Protein AF-W2TTT6-F1 (afdb_monomer)

Foldseek 3Di:
DDDFFLDDPPPCDVPPCPVPDDPLLVVQLVCVRRDPDGDRDDPPPPCPLVSLLVSVLVCQLCCVVSVNPDDDDDDDPDLASVLSSVVSNVVSVVVVVVVVSDDDDAQPAEREDDPHPDPCCVVVLNYNVSRCVVCVVVVPPD

Solvent-accessible surface area (backbone atoms only — not comparable to full-atom values): 9066 Å² total; per-residue (Å²): 138,82,77,76,55,73,41,72,65,98,64,63,48,101,75,73,63,66,92,78,62,52,74,67,53,49,51,46,41,53,44,48,49,30,33,96,72,62,87,84,84,71,66,92,88,67,47,65,66,56,50,51,26,49,45,51,46,54,50,63,72,40,20,76,85,70,69,56,81,74,82,87,85,84,84,59,97,45,58,66,56,44,45,58,41,51,52,51,33,49,59,55,47,52,68,37,42,82,69,71,72,65,86,79,98,64,82,93,55,77,43,80,68,93,74,70,83,49,63,65,44,62,75,67,46,25,34,49,69,46,42,47,69,69,52,52,64,70,71,72,75,119

Radius of gyration: 16.61 Å; Cα contacts (8 Å, |Δi|>4): 99; chains: 1; bounding box: 39×41×43 Å

InterPro domains:
  IPR027417 P-loop containing nucleoside triphosphate hydrolase [G3DSA:3.40.50.300] (2-139)
  IPR027417 P-loop containing nucleoside triphosphate hydrolase [SSF52540] (20-101)
  IPR041677 DNA2/NAM7 helicase, helicase domain [PF13086] (21-118)
  IPR045055 DNA2/NAM7-like helicase [PTHR10887] (18-123)

Organism: Necator americanus (NCBI:txid51031)

Structure (mmCIF, N/CA/C/O backbone):
data_AF-W2TTT6-F1
#
_entry.id   AF-W2TTT6-F1
#
loop_
_atom_site.group_PDB
_atom_site.id
_atom_site.type_symbol
_atom_site.label_atom_id
_atom_site.label_alt_id
_atom_site.label_comp_id
_atom_site.label_asym_id
_atom_site.label_entity_id
_atom_site.label_seq_id
_atom_site.pdbx_PDB_ins_code
_atom_site.Cartn_x
_atom_site.Cartn_y
_atom_site.Cartn_z
_atom_site.occupancy
_atom_site.B_iso_or_equiv
_atom_site.auth_seq_id
_atom_site.auth_comp_id
_atom_site.auth_asym_id
_atom_site.auth_atom_id
_atom_site.pdbx_PDB_model_num
ATOM 1 N N . LEU A 1 1 ? -27.310 14.308 9.369 1.00 40.59 1 LEU A N 1
ATOM 2 C CA . LEU A 1 1 ? -26.870 13.172 8.531 1.00 40.59 1 LEU A CA 1
ATOM 3 C C . LEU A 1 1 ? -25.517 12.720 9.052 1.00 40.59 1 LEU A C 1
ATOM 5 O O . LEU A 1 1 ? -24.503 13.253 8.633 1.00 40.59 1 LEU A O 1
ATOM 9 N N . GLN A 1 2 ? -25.504 11.841 10.049 1.00 39.44 2 GLN A N 1
ATOM 10 C CA . GLN A 1 2 ? -24.263 11.242 10.530 1.00 39.44 2 GLN A CA 1
ATOM 11 C C . GLN A 1 2 ? -24.235 9.841 9.925 1.00 39.44 2 GLN A C 1
ATOM 13 O O . GLN A 1 2 ? -24.952 8.952 10.378 1.00 39.44 2 GLN A O 1
ATOM 18 N N . SER A 1 3 ? -23.537 9.698 8.798 1.00 55.50 3 SER A N 1
ATOM 19 C CA . SER A 1 3 ? -23.321 8.396 8.174 1.00 55.50 3 SER A CA 1
ATOM 20 C C . SER A 1 3 ? -22.568 7.508 9.160 1.00 55.50 3 SER A C 1
ATOM 22 O O . SER A 1 3 ? -21.646 7.962 9.839 1.00 55.50 3 SER A O 1
ATOM 24 N N . SER A 1 4 ? -22.983 6.247 9.269 1.00 61.50 4 SER A N 1
ATOM 25 C CA . SER A 1 4 ? -22.210 5.263 10.027 1.00 61.50 4 SER A CA 1
ATOM 26 C C . SER A 1 4 ? -20.817 5.124 9.393 1.00 61.50 4 SER A C 1
ATOM 28 O O . SER A 1 4 ? -20.714 5.255 8.171 1.00 61.50 4 SER A O 1
ATOM 30 N N . PRO A 1 5 ? -19.752 4.905 10.187 1.00 61.75 5 PRO A N 1
ATOM 31 C CA . PRO A 1 5 ? -18.402 4.773 9.647 1.00 61.75 5 PRO A CA 1
ATOM 32 C C . PRO A 1 5 ? -18.346 3.616 8.648 1.00 61.75 5 PRO A C 1
ATOM 34 O O . PRO A 1 5 ? -18.956 2.572 8.893 1.00 61.75 5 PRO A O 1
ATOM 37 N 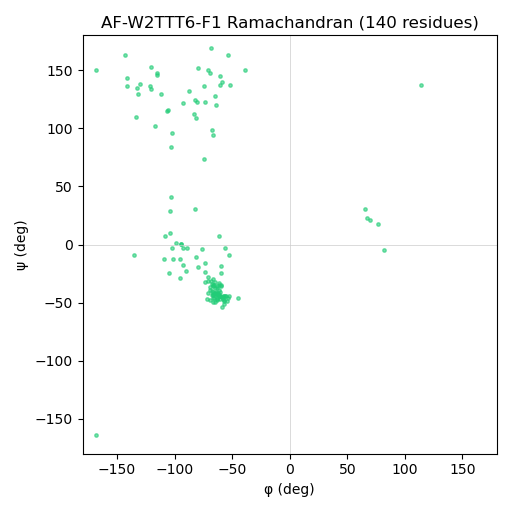N . LEU A 1 6 ? -17.610 3.815 7.548 1.00 70.50 6 LEU A N 1
ATOM 38 C CA . LEU A 1 6 ? -17.513 2.848 6.449 1.00 70.50 6 LEU A CA 1
ATOM 39 C C . LEU A 1 6 ? -17.064 1.475 6.968 1.00 70.50 6 LEU A C 1
ATOM 41 O O . LEU A 1 6 ? -17.726 0.468 6.728 1.00 70.50 6 LEU A O 1
ATOM 45 N N . PHE A 1 7 ? -16.004 1.462 7.779 1.00 77.94 7 PHE A N 1
ATOM 46 C CA . PHE A 1 7 ? -15.568 0.292 8.529 1.00 77.94 7 PHE A CA 1
ATOM 47 C C . PHE A 1 7 ? -15.548 0.578 10.030 1.00 77.94 7 PHE A C 1
ATOM 49 O O . PHE A 1 7 ? -15.101 1.632 10.489 1.00 77.94 7 PHE A O 1
ATOM 56 N N . LYS A 1 8 ? -16.055 -0.373 10.823 1.00 71.12 8 LYS A N 1
ATOM 57 C CA . LYS A 1 8 ? -16.104 -0.238 12.284 1.00 71.12 8 LYS A CA 1
ATOM 58 C C . LYS A 1 8 ? -14.707 -0.415 12.880 1.00 71.12 8 LYS A C 1
ATOM 60 O O . LYS A 1 8 ? -14.097 -1.471 12.713 1.00 71.12 8 LYS A O 1
ATOM 65 N N . VAL A 1 9 ? -14.251 0.601 13.614 1.00 68.06 9 VAL A N 1
ATOM 66 C CA . VAL A 1 9 ? -12.952 0.622 14.316 1.00 68.06 9 VAL A CA 1
ATOM 67 C C . VAL A 1 9 ? -12.946 -0.312 15.519 1.00 68.06 9 VAL A C 1
ATOM 69 O O . VAL A 1 9 ? -11.905 -0.884 15.816 1.00 68.06 9 VAL A O 1
ATOM 72 N N . ASP A 1 10 ? -14.112 -0.554 16.129 1.00 54.91 10 ASP A N 1
ATOM 73 C CA . ASP A 1 10 ? -14.347 -1.371 17.341 1.00 54.91 10 ASP A CA 1
ATOM 74 C C . ASP A 1 10 ? -13.955 -2.861 17.188 1.00 54.91 10 ASP A C 1
ATOM 76 O O . ASP A 1 10 ? -14.271 -3.713 18.016 1.00 54.91 10 ASP A O 1
ATOM 80 N N . LYS A 1 11 ? -13.325 -3.190 16.061 1.00 47.25 11 LYS A N 1
ATOM 81 C CA . LYS A 1 11 ? -12.970 -4.516 15.574 1.00 47.25 11 LYS A CA 1
ATOM 82 C C . LYS A 1 11 ? -11.538 -4.597 15.035 1.00 47.25 11 LYS A C 1
ATOM 84 O O . LYS A 1 11 ? -11.083 -5.712 14.788 1.00 47.25 11 LYS A O 1
ATOM 89 N N . LEU A 1 12 ? -10.826 -3.473 14.890 1.00 54.94 12 LEU A N 1
ATOM 90 C CA . LEU A 1 12 ? -9.365 -3.492 14.864 1.00 54.94 12 LEU A CA 1
ATOM 91 C C . LEU A 1 12 ? -8.967 -3.905 16.274 1.00 54.94 12 LEU A C 1
ATOM 93 O O . LEU A 1 12 ? -9.112 -3.095 17.183 1.00 54.94 12 LEU A O 1
ATOM 97 N N . ASN A 1 13 ? -8.652 -5.189 16.471 1.00 46.19 13 ASN A N 1
ATOM 98 C CA . ASN A 1 13 ? -8.475 -5.804 17.788 1.00 46.19 13 ASN A CA 1
ATOM 99 C C . ASN A 1 13 ? -7.755 -4.859 18.765 1.00 46.19 13 ASN A C 1
ATOM 101 O O . ASN A 1 13 ? -6.845 -4.132 18.372 1.00 46.19 13 ASN A O 1
ATOM 105 N N . GLU A 1 14 ? -8.040 -4.973 20.062 1.00 44.28 14 GLU A N 1
ATOM 106 C CA . GLU A 1 14 ? -7.198 -4.408 21.138 1.00 44.28 14 GLU A CA 1
ATOM 107 C C . GLU A 1 14 ? -5.707 -4.840 21.030 1.00 44.28 14 GLU A C 1
ATOM 109 O O . GLU A 1 14 ? -4.818 -4.318 21.706 1.00 44.28 14 GLU A O 1
ATOM 114 N N . GLU A 1 15 ? -5.440 -5.782 20.125 1.00 43.66 15 GLU A N 1
ATOM 115 C CA . GLU A 1 15 ? -4.175 -6.372 19.715 1.00 43.66 15 GLU A CA 1
ATOM 116 C C . GLU A 1 15 ? -3.531 -5.730 18.470 1.00 43.66 15 GLU A C 1
ATOM 118 O O . GLU A 1 15 ? -2.350 -5.965 18.218 1.00 43.66 15 GLU A O 1
ATOM 123 N N . TYR A 1 16 ? -4.245 -4.889 17.704 1.00 53.34 16 TYR A N 1
ATOM 124 C CA . TYR A 1 16 ? -3.646 -4.089 16.631 1.00 53.34 16 TYR A CA 1
ATOM 125 C C . TYR A 1 16 ? -2.846 -2.939 17.255 1.00 53.34 16 TYR A C 1
ATOM 127 O O . TYR A 1 16 ? -3.225 -1.767 17.283 1.00 53.34 16 TYR A O 1
ATOM 135 N N . LYS A 1 17 ? -1.704 -3.331 17.811 1.00 51.66 17 LYS A N 1
ATOM 136 C CA . LYS A 1 17 ? -0.623 -2.476 18.261 1.00 51.66 17 LYS A CA 1
ATOM 137 C C . LYS A 1 17 ? 0.464 -2.574 17.205 1.00 51.66 17 LYS A C 1
ATOM 139 O O . LYS A 1 17 ? 1.413 -3.336 17.393 1.00 51.66 17 LYS A O 1
ATOM 144 N N . PRO A 1 18 ? 0.401 -1.804 16.110 1.00 54.72 18 PRO A N 1
ATOM 145 C CA . PRO A 1 18 ? 1.633 -1.511 15.423 1.00 54.72 18 PRO A CA 1
ATOM 146 C C . PRO A 1 18 ? 2.414 -0.644 16.411 1.00 54.72 18 PRO A C 1
ATOM 148 O O . PRO A 1 18 ? 2.200 0.563 16.525 1.00 54.72 18 PRO A O 1
ATOM 151 N N . SER A 1 19 ? 3.280 -1.280 17.199 1.00 54.00 19 SER A N 1
ATOM 152 C CA . SER A 1 19 ? 4.177 -0.647 18.173 1.00 54.00 19 SER A CA 1
ATOM 153 C C . SER A 1 19 ? 5.085 0.418 17.535 1.00 54.00 19 SER A C 1
ATOM 155 O O . SER A 1 19 ? 5.829 1.097 18.234 1.00 54.00 19 SER A O 1
ATOM 157 N N . THR A 1 20 ? 4.985 0.583 16.214 1.00 69.25 20 THR A N 1
ATOM 158 C CA . THR A 1 20 ? 5.747 1.456 15.333 1.00 69.25 20 THR A CA 1
ATOM 159 C C . THR A 1 20 ? 4.965 2.652 14.768 1.00 69.25 20 THR A C 1
ATOM 161 O O . THR A 1 20 ? 5.614 3.545 14.228 1.00 69.25 20 THR A O 1
ATOM 164 N N . LEU A 1 21 ? 3.622 2.728 14.873 1.00 83.44 21 LEU A N 1
ATOM 165 C CA . LEU A 1 21 ? 2.880 3.897 14.359 1.00 83.44 21 LEU A CA 1
ATOM 166 C C . LEU A 1 21 ? 2.895 5.060 15.345 1.00 83.44 21 LEU A C 1
ATOM 168 O O . LEU A 1 21 ? 2.400 4.952 16.474 1.00 83.44 21 LEU A O 1
ATOM 172 N N . ASP A 1 22 ? 3.356 6.213 14.866 1.00 86.62 22 ASP A N 1
ATOM 173 C CA . ASP A 1 22 ? 3.164 7.470 15.575 1.00 86.62 22 ASP A CA 1
ATOM 174 C C . ASP A 1 22 ? 1.680 7.900 15.581 1.00 86.62 22 ASP A C 1
ATOM 176 O O . ASP A 1 22 ? 0.819 7.349 14.883 1.00 86.62 22 ASP A O 1
ATOM 180 N N . ASN A 1 23 ? 1.358 8.908 16.394 1.00 87.00 23 ASN A N 1
ATOM 181 C CA . ASN A 1 23 ? -0.019 9.384 16.548 1.00 87.00 23 ASN A CA 1
ATOM 182 C C . ASN A 1 23 ? -0.621 9.930 15.240 1.00 87.00 23 ASN A C 1
ATOM 184 O O . A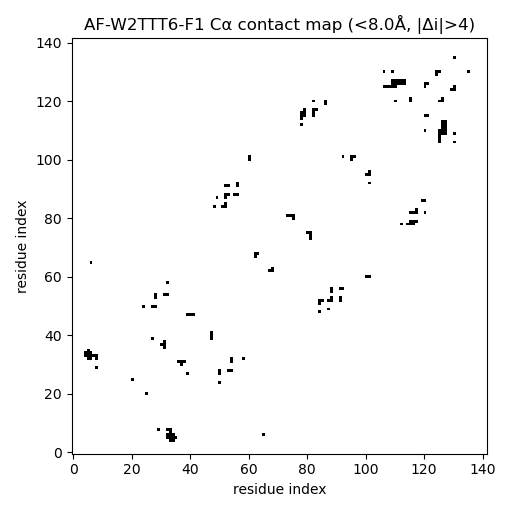SN A 1 23 ? -1.825 9.783 15.017 1.00 87.00 23 ASN A O 1
ATOM 188 N N . SER A 1 24 ? 0.187 10.548 14.375 1.00 89.56 24 SER A N 1
ATOM 189 C CA . SER A 1 24 ? -0.278 11.107 13.102 1.00 89.56 24 SER A CA 1
ATOM 190 C C . SER A 1 24 ? -0.628 10.003 12.105 1.00 89.56 24 SER A C 1
ATOM 192 O O . SER A 1 24 ? -1.686 10.050 11.476 1.00 89.56 24 SER A O 1
ATOM 194 N N . GLN A 1 25 ? 0.199 8.960 12.039 1.00 90.44 25 GLN A N 1
ATOM 195 C CA . GLN A 1 25 ? -0.022 7.784 11.208 1.00 90.44 25 GLN A CA 1
ATOM 196 C C . GLN A 1 25 ? -1.228 6.984 11.698 1.00 90.44 25 GLN A C 1
ATOM 198 O O . GLN A 1 25 ? -2.090 6.628 10.899 1.00 90.44 25 GLN A O 1
ATOM 203 N N . ARG A 1 26 ? -1.365 6.782 13.014 1.00 88.88 26 ARG A N 1
ATOM 204 C CA . ARG A 1 26 ? -2.548 6.127 13.592 1.00 88.88 26 ARG A CA 1
ATOM 205 C C . ARG A 1 26 ? -3.837 6.870 13.234 1.00 88.88 26 ARG A C 1
ATOM 207 O O . ARG A 1 26 ? -4.814 6.247 12.830 1.00 88.88 26 ARG A O 1
ATOM 214 N N . ASN A 1 27 ? -3.833 8.199 13.335 1.00 89.56 27 ASN A N 1
ATOM 215 C CA . ASN A 1 27 ? -4.980 9.016 12.941 1.00 89.56 27 ASN A CA 1
ATOM 216 C C . ASN A 1 27 ? -5.265 8.905 11.432 1.00 89.56 27 ASN A C 1
ATOM 218 O O . ASN A 1 27 ? -6.419 8.789 11.032 1.00 89.56 27 ASN A O 1
ATOM 222 N N . ALA A 1 28 ? -4.224 8.894 10.594 1.00 93.00 28 ALA A N 1
ATOM 223 C CA . ALA A 1 28 ? -4.363 8.709 9.152 1.00 93.00 28 ALA A CA 1
ATOM 224 C C . ALA A 1 28 ? -4.993 7.350 8.799 1.00 93.00 28 ALA A C 1
ATOM 226 O O . ALA A 1 28 ? -5.922 7.314 7.994 1.00 93.00 28 ALA A O 1
ATOM 227 N N . LEU A 1 29 ? -4.555 6.266 9.448 1.00 91.94 29 LEU A N 1
ATOM 228 C CA . LEU A 1 29 ? -5.137 4.929 9.297 1.00 91.94 29 LEU A CA 1
ATOM 229 C C . LEU A 1 29 ? -6.622 4.917 9.668 1.00 91.94 29 LEU A C 1
ATOM 231 O O . LEU A 1 29 ? -7.452 4.510 8.859 1.00 91.94 29 LEU A O 1
ATOM 235 N N . ILE A 1 30 ? -6.963 5.403 10.867 1.00 89.81 30 ILE A N 1
ATOM 236 C CA . ILE A 1 30 ? -8.352 5.436 11.346 1.00 89.81 30 ILE A CA 1
ATOM 237 C C . ILE A 1 30 ? -9.222 6.245 10.384 1.00 89.81 30 ILE A C 1
ATOM 239 O O . ILE A 1 30 ? -10.302 5.797 10.002 1.00 89.81 30 ILE A O 1
ATOM 243 N N . LYS A 1 31 ? -8.754 7.418 9.943 1.00 92.38 31 LYS A N 1
ATOM 244 C CA . LYS A 1 31 ? -9.492 8.238 8.976 1.00 92.38 31 LYS A CA 1
ATOM 245 C C . LYS A 1 31 ? -9.692 7.520 7.645 1.00 92.38 31 LYS A C 1
ATOM 247 O O . LYS A 1 31 ? -10.797 7.578 7.117 1.00 92.38 31 LYS A O 1
ATOM 252 N N . ALA A 1 32 ? -8.672 6.836 7.133 1.00 94.44 32 ALA A N 1
ATOM 253 C CA . ALA A 1 32 ? -8.750 6.137 5.854 1.00 94.44 32 ALA A CA 1
ATOM 254 C C . ALA A 1 32 ? -9.772 4.996 5.841 1.00 94.44 32 ALA A C 1
ATOM 256 O O . ALA A 1 32 ? -10.424 4.792 4.827 1.00 94.44 32 ALA A O 1
ATOM 257 N N . ILE A 1 33 ? -9.940 4.275 6.953 1.00 91.19 33 ILE A N 1
ATOM 258 C CA . ILE A 1 33 ? -10.885 3.147 7.016 1.00 91.19 33 ILE A CA 1
ATOM 259 C C . ILE A 1 33 ? -12.297 3.566 7.456 1.00 91.19 33 ILE A C 1
ATOM 261 O O . ILE A 1 33 ? -13.266 2.864 7.195 1.00 91.19 33 ILE A O 1
ATOM 265 N N . THR A 1 34 ? -12.451 4.693 8.153 1.00 90.56 34 THR A N 1
ATOM 266 C CA . THR A 1 34 ? -13.769 5.118 8.667 1.00 90.56 34 THR A CA 1
ATOM 267 C C . THR A 1 34 ? -14.526 6.045 7.731 1.00 90.56 34 THR A C 1
ATOM 269 O O . THR A 1 34 ? -15.737 6.199 7.894 1.00 90.56 34 THR A O 1
ATOM 272 N N . ASN A 1 35 ? -13.840 6.653 6.763 1.00 90.62 35 ASN A N 1
ATOM 273 C CA . ASN A 1 35 ? -14.419 7.619 5.838 1.00 90.62 35 ASN A CA 1
ATOM 274 C C . ASN A 1 35 ? -14.376 7.072 4.415 1.00 90.62 35 ASN A C 1
ATOM 276 O O . ASN A 1 35 ? -13.416 6.419 4.025 1.00 90.62 35 ASN A O 1
ATOM 280 N N . GLU A 1 36 ? -15.391 7.414 3.627 1.00 91.06 36 GLU A N 1
ATOM 281 C CA . GLU A 1 36 ? -15.422 7.134 2.188 1.00 91.06 36 GLU A CA 1
ATOM 282 C C . GLU A 1 36 ? -14.251 7.801 1.451 1.00 91.06 36 GLU A C 1
ATOM 284 O O . GLU A 1 36 ? -13.690 7.241 0.513 1.00 91.06 36 GLU A O 1
ATOM 289 N N . ILE A 1 37 ? -13.847 8.993 1.908 1.00 93.75 37 ILE A N 1
ATOM 290 C CA . ILE A 1 37 ? -12.724 9.749 1.357 1.00 93.75 37 ILE A CA 1
ATOM 291 C C . ILE A 1 37 ? -11.822 10.209 2.499 1.00 93.75 37 ILE A C 1
ATOM 293 O O . ILE A 1 37 ? -12.269 10.847 3.454 1.00 93.75 37 ILE A O 1
ATOM 297 N N . ALA A 1 38 ? -10.524 9.946 2.362 1.00 94.62 38 ALA A N 1
ATOM 298 C CA . ALA A 1 38 ? -9.498 10.457 3.257 1.00 94.62 38 ALA A CA 1
ATOM 299 C C . ALA A 1 38 ? -8.326 11.029 2.458 1.00 94.62 38 ALA A C 1
ATOM 301 O O . ALA A 1 38 ? -7.822 10.409 1.523 1.00 94.62 38 ALA A O 1
ATOM 302 N N . ILE A 1 39 ? -7.861 12.210 2.864 1.00 95.25 39 ILE A N 1
ATOM 303 C CA . ILE A 1 39 ? -6.664 12.839 2.306 1.00 95.25 39 ILE A CA 1
ATOM 304 C C . ILE A 1 39 ? -5.556 12.733 3.349 1.00 95.25 39 ILE A C 1
ATOM 306 O O . ILE A 1 39 ? -5.642 13.325 4.425 1.00 95.25 39 ILE A O 1
ATOM 310 N N . ILE A 1 40 ? -4.506 11.982 3.019 1.00 93.81 40 ILE A N 1
ATOM 311 C CA . ILE A 1 40 ? -3.323 11.826 3.867 1.00 93.81 40 ILE A CA 1
ATOM 312 C C . ILE A 1 40 ? -2.189 12.640 3.255 1.00 93.81 40 ILE A C 1
ATOM 314 O O . ILE A 1 40 ? -1.720 12.357 2.153 1.00 93.81 40 ILE A O 1
ATOM 318 N N . GLN A 1 41 ? -1.739 13.652 3.988 1.00 93.56 41 GLN A N 1
ATOM 319 C CA . GLN A 1 41 ? -0.651 14.532 3.578 1.00 93.56 41 GLN A CA 1
ATOM 320 C C . GLN A 1 41 ? 0.533 14.378 4.525 1.00 93.56 41 GLN A C 1
ATOM 322 O O . GLN A 1 41 ? 0.371 14.142 5.719 1.00 93.56 41 GLN A O 1
ATOM 327 N N . GLY A 1 42 ? 1.737 14.534 3.989 1.00 88.88 42 GLY A N 1
ATOM 328 C CA . GLY A 1 42 ? 2.960 14.526 4.778 1.00 88.88 42 GLY A CA 1
ATOM 329 C C . GLY A 1 42 ? 4.149 15.009 3.946 1.00 88.88 42 GLY A C 1
ATOM 330 O O . GLY A 1 42 ? 4.146 14.788 2.728 1.00 88.88 42 GLY A O 1
ATOM 331 N N . PRO A 1 43 ? 5.163 15.642 4.557 1.00 89.69 43 PRO A N 1
ATOM 332 C CA . PRO A 1 43 ? 6.411 16.003 3.884 1.00 89.69 43 PRO A CA 1
ATOM 333 C C . PRO A 1 43 ? 7.104 14.810 3.187 1.00 89.69 43 PRO A C 1
ATOM 335 O O . PRO A 1 43 ? 6.779 13.643 3.442 1.00 89.69 43 PRO A O 1
ATOM 338 N N . PRO A 1 44 ? 8.051 15.046 2.265 1.00 88.25 44 PRO A N 1
ATOM 339 C CA . PRO A 1 44 ? 8.892 13.980 1.719 1.00 88.25 44 PRO A CA 1
ATOM 340 C C . PRO A 1 44 ? 9.549 13.163 2.845 1.00 88.25 44 PRO A C 1
ATOM 342 O O . PRO A 1 44 ? 9.982 13.722 3.846 1.00 88.25 44 PRO A O 1
ATOM 345 N N . GLY A 1 45 ? 9.577 11.834 2.710 1.00 84.00 45 GLY A N 1
ATOM 346 C CA . GLY A 1 45 ? 10.187 10.944 3.709 1.00 84.00 45 GLY A CA 1
ATOM 347 C C . GLY A 1 45 ? 9.334 10.585 4.937 1.00 84.00 45 GLY A C 1
ATOM 348 O O . GLY A 1 45 ? 9.735 9.709 5.691 1.00 84.00 45 GLY A O 1
ATOM 349 N N . THR A 1 46 ? 8.130 11.142 5.132 1.00 83.12 46 THR A N 1
ATOM 350 C CA . THR A 1 46 ? 7.313 10.884 6.347 1.00 83.12 46 THR A CA 1
ATOM 351 C C . THR A 1 46 ? 6.487 9.592 6.317 1.00 83.12 46 THR A C 1
ATOM 353 O O . THR A 1 46 ? 5.384 9.530 6.857 1.00 83.12 46 THR A O 1
ATOM 356 N N . GLY A 1 47 ? 6.967 8.561 5.620 1.00 86.12 47 GLY A N 1
ATOM 357 C CA . GLY A 1 47 ? 6.335 7.240 5.657 1.00 86.12 47 GLY A CA 1
ATOM 358 C C . GLY A 1 47 ? 4.963 7.132 4.977 1.00 86.12 47 GLY A C 1
ATOM 359 O O . GLY A 1 47 ? 4.240 6.187 5.262 1.00 86.12 47 GLY A O 1
ATOM 360 N N . LYS A 1 48 ? 4.593 8.030 4.049 1.00 92.00 48 LYS A N 1
ATOM 361 C CA . LYS A 1 48 ? 3.305 7.959 3.315 1.00 92.00 48 LYS A CA 1
ATOM 362 C C . LYS A 1 48 ? 3.060 6.601 2.641 1.00 92.00 48 LYS A C 1
ATOM 364 O O . LYS A 1 48 ? 1.979 6.040 2.754 1.00 92.00 48 LYS A O 1
ATOM 369 N N . THR A 1 49 ? 4.078 6.043 1.985 1.00 90.75 49 THR A N 1
ATOM 370 C CA . THR A 1 49 ? 3.986 4.703 1.383 1.00 90.75 49 THR A CA 1
ATOM 371 C C . THR A 1 49 ? 3.801 3.621 2.444 1.00 90.75 49 THR A C 1
ATOM 373 O O . THR A 1 49 ? 3.069 2.667 2.229 1.00 90.75 49 THR A O 1
ATOM 376 N N . PHE A 1 50 ? 4.458 3.771 3.597 1.00 91.44 50 PHE A N 1
ATOM 377 C CA . PHE A 1 50 ? 4.346 2.821 4.697 1.00 91.44 50 PHE A CA 1
ATOM 378 C C . PHE A 1 50 ? 2.937 2.833 5.301 1.00 91.44 50 PHE A C 1
ATOM 380 O O . PHE A 1 50 ? 2.318 1.778 5.385 1.00 91.44 50 PHE A O 1
ATOM 387 N N . ILE A 1 51 ? 2.388 4.011 5.623 1.00 92.69 51 ILE A N 1
ATOM 388 C CA . ILE A 1 51 ? 1.020 4.106 6.149 1.00 92.69 51 ILE A CA 1
ATOM 389 C C . ILE A 1 51 ? -0.027 3.676 5.115 1.00 92.69 51 ILE A C 1
ATOM 391 O O . ILE A 1 51 ? -1.004 3.037 5.478 1.00 92.69 51 ILE A O 1
ATOM 395 N N . GLY A 1 52 ? 0.189 3.949 3.824 1.00 94.25 52 GLY A N 1
ATOM 396 C CA . GLY A 1 52 ? -0.688 3.449 2.765 1.00 94.25 52 GLY A CA 1
ATOM 397 C C . GLY A 1 52 ? -0.696 1.917 2.674 1.00 94.25 52 GLY A C 1
ATOM 398 O O . GLY A 1 52 ? -1.764 1.322 2.567 1.00 94.25 52 GLY A O 1
ATOM 399 N N . ALA A 1 53 ? 0.472 1.274 2.778 1.00 92.31 53 ALA A N 1
ATOM 400 C CA . ALA A 1 53 ? 0.563 -0.187 2.816 1.00 92.31 53 ALA A CA 1
ATOM 401 C C . ALA A 1 53 ? -0.070 -0.769 4.091 1.00 92.31 53 ALA A C 1
ATOM 403 O O . ALA A 1 53 ? -0.701 -1.819 4.045 1.00 92.31 53 ALA A O 1
ATOM 404 N N . GLU A 1 54 ? 0.056 -0.073 5.222 1.00 89.81 54 GLU A N 1
ATOM 405 C CA . GLU A 1 54 ? -0.598 -0.447 6.477 1.00 89.81 54 GLU A CA 1
ATOM 406 C C . GLU A 1 54 ? -2.129 -0.395 6.364 1.00 89.81 54 GLU A C 1
ATOM 408 O O . GLU A 1 54 ? -2.808 -1.351 6.730 1.00 89.81 54 GLU A O 1
ATOM 413 N N . ILE A 1 55 ? -2.673 0.680 5.781 1.00 92.50 55 ILE A N 1
ATOM 414 C CA . ILE A 1 55 ? -4.107 0.806 5.481 1.00 92.50 55 ILE A CA 1
ATOM 415 C C . ILE A 1 55 ? -4.567 -0.355 4.599 1.00 92.50 55 ILE A C 1
ATOM 417 O O . ILE A 1 55 ? -5.575 -0.995 4.904 1.00 92.50 55 ILE A O 1
ATOM 421 N N . ALA A 1 56 ? -3.819 -0.650 3.532 1.00 92.69 56 ALA A N 1
ATOM 422 C CA . ALA A 1 56 ? -4.151 -1.742 2.629 1.00 92.69 56 ALA A CA 1
ATOM 423 C C . ALA A 1 56 ? -4.173 -3.095 3.357 1.00 92.69 56 ALA A C 1
ATOM 425 O O . ALA A 1 56 ? -5.148 -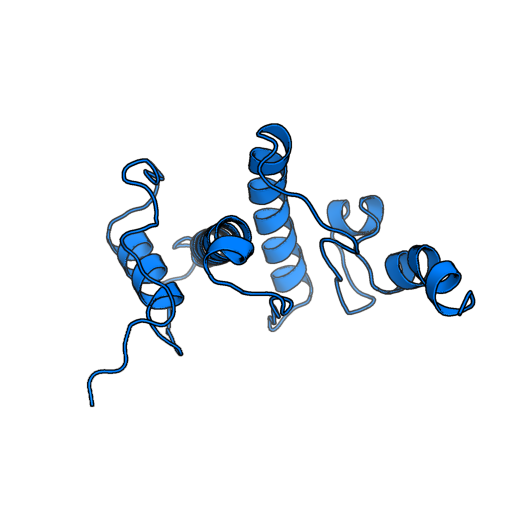3.834 3.241 1.00 92.69 56 ALA A O 1
ATOM 426 N N . SER A 1 57 ? -3.144 -3.377 4.162 1.00 87.75 57 SER A N 1
ATOM 427 C CA . SER A 1 57 ? -3.042 -4.593 4.977 1.00 87.75 57 SER A CA 1
ATOM 428 C C . SER A 1 57 ? -4.234 -4.746 5.917 1.00 87.75 57 SER A C 1
ATOM 430 O O . SER A 1 57 ? -4.877 -5.791 5.940 1.00 87.75 57 SER A O 1
ATOM 432 N N . VAL A 1 58 ? -4.585 -3.682 6.644 1.00 87.75 58 VAL A N 1
ATOM 433 C CA . VAL A 1 58 ? -5.719 -3.680 7.576 1.00 87.75 58 VAL A CA 1
ATOM 434 C C . VAL A 1 58 ? -7.036 -3.973 6.858 1.00 87.75 58 VAL A C 1
ATOM 436 O O . VAL A 1 58 ? -7.823 -4.792 7.340 1.00 87.75 58 VAL A O 1
ATOM 439 N N . ILE A 1 59 ? -7.277 -3.348 5.702 1.00 89.19 59 ILE A N 1
ATOM 440 C CA . ILE A 1 59 ? -8.484 -3.601 4.903 1.00 89.19 59 ILE A CA 1
ATOM 441 C C . ILE A 1 59 ? -8.514 -5.051 4.416 1.00 89.19 59 ILE A C 1
ATOM 443 O O . ILE A 1 59 ? -9.532 -5.725 4.568 1.00 89.19 59 ILE A O 1
ATOM 447 N N . LEU A 1 60 ? -7.402 -5.556 3.880 1.00 86.25 60 LEU A N 1
ATOM 448 C CA . LEU A 1 60 ? -7.311 -6.915 3.345 1.00 86.25 60 LEU A CA 1
ATOM 449 C C . LEU A 1 60 ? -7.495 -7.983 4.432 1.00 86.25 60 LEU A C 1
ATOM 451 O O . LEU A 1 60 ? -8.236 -8.937 4.209 1.00 86.25 60 LEU A O 1
ATOM 455 N N . GLN A 1 61 ? -6.910 -7.803 5.618 1.00 81.88 61 GLN A N 1
ATOM 456 C CA . GLN A 1 61 ? -7.081 -8.710 6.763 1.00 81.88 61 GLN A CA 1
ATOM 457 C C . GLN A 1 61 ? -8.525 -8.734 7.287 1.00 81.88 61 GLN A C 1
ATOM 459 O O . GLN A 1 61 ? -9.002 -9.757 7.773 1.00 81.88 61 GLN A O 1
ATOM 464 N N . ASN A 1 62 ? -9.242 -7.610 7.196 1.00 83.19 62 ASN A N 1
ATOM 465 C CA . ASN A 1 62 ? -10.608 -7.491 7.710 1.00 83.19 62 ASN A CA 1
ATOM 466 C C . ASN A 1 62 ? -11.683 -7.661 6.629 1.00 83.19 62 ASN A C 1
ATOM 468 O O . ASN A 1 62 ? -12.872 -7.603 6.950 1.00 83.19 62 ASN A O 1
ATOM 472 N N . ARG A 1 63 ? -11.301 -7.921 5.371 1.00 85.00 63 ARG A N 1
ATOM 473 C CA . ARG A 1 63 ? -12.218 -7.931 4.221 1.00 85.00 63 ARG A CA 1
ATOM 474 C C . ARG A 1 63 ? -13.431 -8.838 4.419 1.00 85.00 63 ARG A C 1
ATOM 476 O O . ARG A 1 63 ? -14.549 -8.395 4.206 1.00 85.00 63 ARG A O 1
ATOM 483 N N . SER A 1 64 ? -13.229 -10.064 4.913 1.00 82.12 64 SER A N 1
ATOM 484 C CA . SER A 1 64 ? -14.313 -11.032 5.143 1.00 82.12 64 SER A CA 1
ATOM 485 C C . SER A 1 64 ? -15.276 -10.528 6.221 1.00 82.12 64 SER A C 1
ATOM 487 O O . SER A 1 64 ? -16.492 -10.513 6.045 1.00 82.12 64 SER A O 1
ATOM 489 N N . ARG A 1 65 ? -14.723 -9.984 7.311 1.00 83.19 65 ARG A N 1
ATOM 490 C CA . ARG A 1 65 ? -15.490 -9.414 8.427 1.00 83.19 65 ARG A CA 1
ATOM 491 C C . ARG A 1 65 ? -16.271 -8.159 8.036 1.00 83.19 65 ARG A C 1
ATOM 493 O O . ARG A 1 65 ? -17.295 -7.868 8.654 1.00 83.19 65 ARG A O 1
ATOM 500 N N . TRP A 1 66 ? -15.763 -7.402 7.069 1.00 86.00 66 TRP A N 1
ATOM 501 C CA . TRP A 1 66 ? -16.394 -6.202 6.524 1.00 86.00 66 TRP A CA 1
ATOM 502 C C . TRP A 1 66 ? -17.230 -6.477 5.268 1.00 86.00 66 TRP A C 1
ATOM 504 O O . TRP A 1 66 ? -17.830 -5.546 4.743 1.00 86.00 66 TRP A O 1
ATOM 514 N N . GLY A 1 67 ? -17.317 -7.733 4.814 1.00 86.19 67 GLY A N 1
ATOM 515 C CA . GLY A 1 67 ? -18.090 -8.115 3.631 1.00 86.19 67 GLY A CA 1
ATOM 516 C C . GLY A 1 67 ? -17.534 -7.575 2.310 1.00 86.19 67 GLY A C 1
ATOM 517 O O . GLY A 1 67 ? -18.288 -7.450 1.354 1.00 86.19 67 GLY A O 1
ATOM 518 N N . ILE A 1 68 ? -16.241 -7.241 2.250 1.00 86.19 68 ILE A N 1
ATOM 519 C CA . ILE A 1 68 ? -15.584 -6.704 1.052 1.00 86.19 68 ILE A CA 1
ATOM 520 C C . ILE A 1 68 ? -15.172 -7.859 0.139 1.00 86.19 68 ILE A C 1
ATOM 522 O O . ILE A 1 68 ? -14.258 -8.642 0.446 1.00 86.19 68 ILE A O 1
ATOM 526 N N . THR A 1 69 ? -15.823 -7.934 -1.015 1.00 84.81 69 THR A N 1
ATOM 527 C CA . THR A 1 69 ? -15.557 -8.954 -2.042 1.00 84.81 69 THR A CA 1
ATOM 528 C C . THR A 1 69 ? -14.789 -8.374 -3.226 1.00 84.81 69 THR A C 1
ATOM 530 O O . THR A 1 69 ? -14.019 -9.079 -3.876 1.00 84.81 69 THR A O 1
ATOM 533 N N . GLU A 1 70 ? -14.919 -7.068 -3.425 1.00 88.19 70 GLU A N 1
ATOM 534 C CA . GLU A 1 70 ? -14.330 -6.286 -4.492 1.00 88.19 70 GLU A CA 1
ATOM 535 C C . GLU A 1 70 ? -12.805 -6.164 -4.337 1.00 88.19 70 GLU A C 1
ATOM 537 O O . GLU A 1 70 ? -12.280 -6.122 -3.216 1.00 88.19 70 GLU A O 1
ATOM 542 N N . PRO A 1 71 ? -12.060 -6.087 -5.453 1.00 89.56 71 PRO A N 1
ATOM 543 C CA . PRO A 1 71 ? -10.623 -5.868 -5.413 1.00 89.56 71 PRO A CA 1
ATOM 544 C C . PRO A 1 71 ? -10.277 -4.437 -4.979 1.00 89.56 71 PRO A C 1
ATOM 546 O O . PRO A 1 71 ? -10.977 -3.474 -5.290 1.00 89.56 71 PRO A O 1
ATOM 549 N N . MET A 1 72 ? -9.123 -4.284 -4.327 1.00 92.56 72 MET A N 1
ATOM 550 C CA . MET A 1 72 ? -8.544 -2.971 -4.045 1.00 92.56 72 MET A CA 1
ATOM 551 C C . MET A 1 72 ? -7.817 -2.436 -5.280 1.00 92.56 72 MET A C 1
ATOM 553 O O . MET A 1 72 ? -6.875 -3.057 -5.773 1.00 92.56 72 MET A O 1
ATOM 557 N N . LEU A 1 73 ? -8.216 -1.254 -5.753 1.00 95.25 73 LEU A N 1
ATOM 558 C CA . LEU A 1 73 ? -7.541 -0.568 -6.850 1.00 95.25 73 LEU A CA 1
ATOM 559 C C . LEU A 1 73 ? -6.478 0.397 -6.315 1.00 95.25 73 LEU A C 1
ATOM 561 O O . LEU A 1 73 ? -6.784 1.335 -5.583 1.00 95.25 73 LEU A O 1
ATOM 565 N N . VAL A 1 74 ? -5.231 0.194 -6.737 1.00 94.50 74 VAL A N 1
ATOM 566 C CA . VAL A 1 74 ? -4.100 1.071 -6.414 1.00 94.50 74 VAL A CA 1
ATOM 567 C C . VAL A 1 74 ? -3.638 1.787 -7.676 1.00 94.50 74 VAL A C 1
ATOM 569 O O . VAL A 1 74 ? -3.370 1.155 -8.697 1.00 94.50 74 VAL A O 1
ATOM 572 N N . ILE A 1 75 ? -3.507 3.112 -7.598 1.00 95.06 75 ILE A N 1
ATOM 573 C CA . ILE A 1 75 ? -3.052 3.962 -8.703 1.00 95.06 75 ILE A CA 1
ATOM 574 C C . ILE A 1 75 ? -1.932 4.872 -8.197 1.00 95.06 75 ILE A C 1
ATOM 576 O O . ILE A 1 75 ? -2.019 5.430 -7.104 1.00 95.06 75 ILE A O 1
ATOM 580 N N . ALA A 1 76 ? -0.887 5.051 -9.005 1.00 94.25 76 ALA A N 1
ATOM 581 C CA . ALA A 1 76 ? 0.158 6.039 -8.766 1.00 94.25 76 ALA A CA 1
ATOM 582 C C . ALA A 1 76 ? 0.638 6.655 -10.087 1.00 94.25 76 ALA A C 1
ATOM 584 O O . ALA A 1 76 ? 0.409 6.106 -11.163 1.00 94.25 76 ALA A O 1
ATOM 585 N N . PHE A 1 77 ? 1.316 7.802 -9.995 1.00 93.69 77 PHE A N 1
ATOM 586 C CA . PHE A 1 77 ? 1.772 8.559 -11.165 1.00 93.69 77 PHE A CA 1
ATOM 587 C C . PHE A 1 77 ? 2.883 7.854 -11.961 1.00 93.69 77 PHE A C 1
ATOM 589 O O . PHE A 1 77 ? 2.965 8.007 -13.176 1.00 93.69 77 PHE A O 1
ATOM 596 N N . THR A 1 78 ? 3.737 7.072 -11.296 1.00 94.12 78 THR A N 1
ATOM 597 C CA 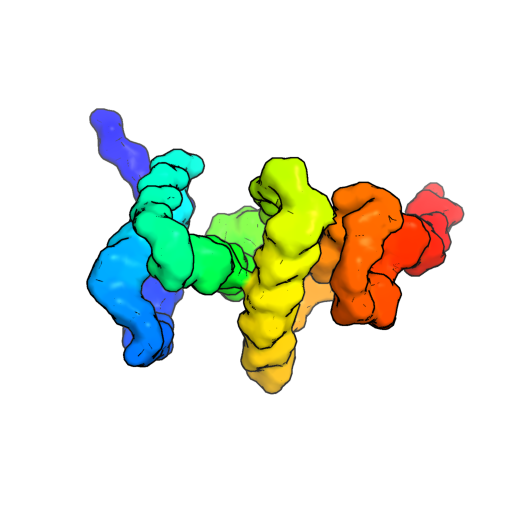. THR A 1 78 ? 4.843 6.344 -11.934 1.00 94.12 78 THR A CA 1
ATOM 598 C C . THR A 1 78 ? 4.709 4.842 -11.713 1.00 94.12 78 THR A C 1
ATOM 600 O O . THR A 1 78 ? 4.178 4.395 -10.696 1.00 94.12 78 THR A O 1
ATOM 603 N N . ASN A 1 79 ? 5.253 4.043 -12.638 1.00 94.56 79 ASN A N 1
ATOM 604 C CA . ASN A 1 79 ? 5.287 2.587 -12.474 1.00 94.56 79 ASN A CA 1
ATOM 605 C C . ASN A 1 79 ? 6.074 2.171 -11.232 1.00 94.56 79 ASN A C 1
ATOM 607 O O . ASN A 1 79 ? 5.610 1.316 -10.488 1.00 94.56 79 ASN A O 1
ATOM 611 N N . SER A 1 80 ? 7.205 2.833 -10.978 1.00 93.69 80 SER A N 1
ATOM 612 C CA . SER A 1 80 ? 8.039 2.579 -9.803 1.00 93.69 80 SER A CA 1
ATOM 613 C C . SER A 1 80 ? 7.299 2.816 -8.487 1.00 93.69 80 SER A C 1
ATOM 615 O O . SER A 1 80 ? 7.507 2.075 -7.533 1.00 93.69 80 SER A O 1
ATOM 617 N N . ALA A 1 81 ? 6.402 3.806 -8.424 1.00 94.00 81 ALA A N 1
ATOM 618 C CA . ALA A 1 81 ? 5.609 4.062 -7.227 1.00 94.00 81 ALA A CA 1
ATOM 619 C C . ALA A 1 81 ? 4.576 2.957 -6.974 1.00 94.00 81 ALA A C 1
ATOM 621 O O . ALA A 1 81 ? 4.387 2.567 -5.823 1.00 94.00 81 ALA A O 1
ATOM 622 N N . VAL A 1 82 ? 3.932 2.434 -8.025 1.00 95.12 82 VAL A N 1
ATOM 623 C CA . VAL A 1 82 ? 3.031 1.282 -7.871 1.00 95.12 82 VAL A CA 1
ATOM 624 C C . VAL A 1 82 ? 3.824 0.048 -7.452 1.00 95.12 82 VAL A C 1
ATOM 626 O O . VAL A 1 82 ? 3.427 -0.617 -6.504 1.00 95.12 82 VAL A O 1
ATOM 629 N N . ASP A 1 83 ? 4.953 -0.230 -8.105 1.00 95.62 83 ASP A N 1
ATOM 630 C CA . ASP A 1 83 ? 5.787 -1.398 -7.811 1.00 95.62 83 ASP A CA 1
ATOM 631 C C . ASP A 1 83 ? 6.228 -1.406 -6.336 1.00 95.62 83 ASP A C 1
ATOM 633 O O . ASP A 1 83 ? 5.940 -2.355 -5.611 1.00 95.62 83 ASP A O 1
ATOM 637 N N . GLN A 1 84 ? 6.797 -0.296 -5.852 1.00 94.00 84 GLN A N 1
ATOM 638 C CA . GLN A 1 84 ? 7.208 -0.145 -4.448 1.00 94.00 84 GLN A CA 1
ATOM 639 C C . GLN A 1 84 ? 6.041 -0.247 -3.462 1.00 94.00 84 GLN A C 1
ATOM 641 O O . GLN A 1 84 ? 6.214 -0.698 -2.330 1.00 94.00 84 GLN A O 1
ATOM 646 N N . PHE A 1 85 ? 4.856 0.234 -3.845 1.00 95.12 85 PHE A N 1
ATOM 647 C CA . PHE A 1 85 ? 3.681 0.130 -2.989 1.00 95.12 85 PHE A CA 1
ATOM 648 C C . PHE A 1 85 ? 3.219 -1.323 -2.870 1.00 95.12 85 PHE A C 1
ATOM 650 O O . PHE A 1 85 ? 3.005 -1.810 -1.762 1.00 95.12 85 PHE A O 1
ATOM 657 N N . VAL A 1 86 ? 3.106 -2.018 -4.002 1.00 94.19 86 VAL A N 1
ATOM 658 C CA . VAL A 1 86 ? 2.668 -3.415 -4.065 1.00 94.19 86 VAL A CA 1
ATOM 659 C C . VAL A 1 86 ? 3.647 -4.330 -3.326 1.00 94.19 86 VAL A C 1
ATOM 661 O O . VAL A 1 86 ? 3.204 -5.176 -2.557 1.00 94.19 86 VAL A O 1
ATOM 664 N N . GLU A 1 87 ? 4.959 -4.127 -3.475 1.00 94.12 87 GLU A N 1
ATOM 665 C CA . GLU A 1 87 ? 5.982 -4.869 -2.721 1.00 94.12 87 GLU A CA 1
ATOM 666 C C . GLU A 1 87 ? 5.787 -4.758 -1.204 1.00 94.12 87 GLU A C 1
ATOM 668 O O . GLU A 1 87 ? 5.823 -5.763 -0.498 1.00 94.12 87 GLU A O 1
ATOM 673 N N . LYS A 1 88 ? 5.508 -3.551 -0.696 1.00 93.06 88 LYS A N 1
ATOM 674 C CA . LYS A 1 88 ? 5.256 -3.336 0.739 1.00 93.06 88 LYS A CA 1
ATOM 675 C C . LYS A 1 88 ? 3.969 -3.987 1.225 1.00 93.06 88 LYS A C 1
ATOM 677 O O . LYS A 1 88 ? 3.896 -4.409 2.376 1.00 93.06 88 LYS A O 1
ATOM 682 N N . VAL A 1 89 ? 2.941 -4.035 0.380 1.00 91.62 89 VAL A N 1
ATOM 683 C CA . VAL A 1 89 ? 1.706 -4.759 0.703 1.00 91.62 89 VAL A CA 1
ATOM 684 C C . VAL A 1 89 ? 1.994 -6.258 0.765 1.00 91.62 89 VAL A C 1
ATOM 686 O O . VAL A 1 89 ? 1.630 -6.887 1.753 1.00 91.62 89 VAL A O 1
ATOM 689 N N . LEU A 1 90 ? 2.718 -6.812 -0.213 1.00 90.19 90 LEU A N 1
ATOM 690 C CA . LEU A 1 90 ? 3.124 -8.222 -0.216 1.00 90.19 90 LEU A CA 1
ATOM 691 C C . LEU A 1 90 ? 3.932 -8.601 1.030 1.00 90.19 90 LEU A C 1
ATOM 693 O O . LEU A 1 90 ? 3.641 -9.619 1.645 1.00 90.19 90 LEU A O 1
ATOM 697 N N . GLU A 1 91 ? 4.897 -7.776 1.441 1.00 88.56 91 GLU A N 1
ATOM 698 C CA . GLU A 1 91 ? 5.691 -7.996 2.660 1.00 88.56 91 GLU A CA 1
ATOM 699 C C . GLU A 1 91 ? 4.803 -8.156 3.909 1.00 88.56 91 GLU A C 1
ATOM 701 O O . GLU A 1 91 ? 4.988 -9.077 4.713 1.00 88.56 91 GLU A O 1
ATOM 706 N N . LYS A 1 92 ? 3.791 -7.290 4.046 1.00 83.19 92 LYS A N 1
ATOM 707 C CA . LYS A 1 92 ? 2.820 -7.365 5.145 1.00 83.19 92 LYS A CA 1
ATOM 708 C C . LYS A 1 92 ? 1.933 -8.601 5.033 1.00 83.19 92 LYS A C 1
ATOM 710 O O . LYS A 1 92 ? 1.743 -9.295 6.024 1.00 83.19 92 LYS A O 1
ATOM 715 N N . MET A 1 93 ? 1.457 -8.911 3.829 1.00 80.88 93 MET A N 1
ATOM 716 C CA . MET A 1 93 ? 0.580 -10.057 3.588 1.00 80.88 93 MET A CA 1
ATOM 717 C C . MET A 1 93 ? 1.272 -11.401 3.813 1.00 80.88 9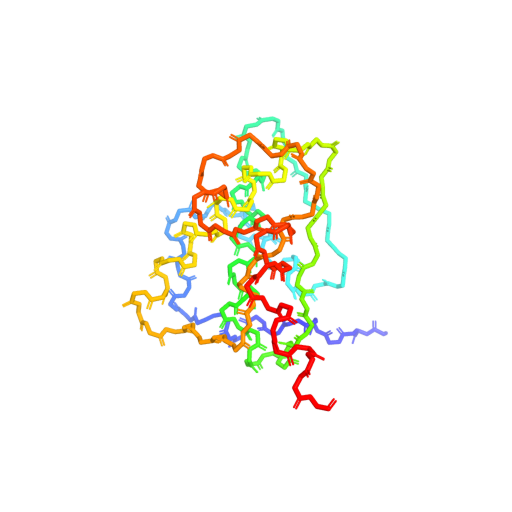3 MET A C 1
ATOM 719 O O . MET A 1 93 ? 0.662 -12.285 4.403 1.00 80.88 93 MET A O 1
ATOM 723 N N . TYR A 1 94 ? 2.530 -11.574 3.395 1.00 81.56 94 TYR A N 1
ATOM 724 C CA . TYR A 1 94 ? 3.267 -12.818 3.646 1.00 81.56 94 TYR A CA 1
ATOM 725 C C . TYR A 1 94 ? 3.431 -13.080 5.144 1.00 81.56 94 TYR A C 1
ATOM 727 O O . TYR A 1 94 ? 3.206 -14.199 5.597 1.00 81.56 94 TYR A O 1
ATOM 735 N N . SER A 1 95 ? 3.690 -12.025 5.921 1.00 71.31 95 SER A N 1
ATOM 736 C CA . SER A 1 95 ? 3.748 -12.112 7.385 1.00 71.31 95 SER A CA 1
ATOM 737 C C . SER A 1 95 ? 2.428 -12.591 8.014 1.00 71.31 95 SER A C 1
ATOM 739 O O . SER A 1 95 ? 2.434 -13.134 9.120 1.00 71.31 95 SER A O 1
ATOM 741 N N . ASP A 1 96 ? 1.297 -12.395 7.330 1.00 67.62 96 ASP A N 1
ATOM 742 C CA . ASP A 1 96 ? -0.024 -12.853 7.771 1.00 67.62 96 ASP A CA 1
ATOM 743 C C . ASP A 1 96 ? -0.426 -14.210 7.180 1.00 67.62 96 ASP A C 1
ATOM 745 O O . ASP A 1 96 ? -1.172 -14.959 7.818 1.00 67.62 96 ASP A O 1
ATOM 749 N N . PHE A 1 97 ? 0.070 -14.553 5.989 1.00 70.12 97 PHE A N 1
ATOM 750 C CA . PHE A 1 97 ? -0.127 -15.870 5.382 1.00 70.12 97 PHE A CA 1
ATOM 751 C C . PHE A 1 97 ? 0.498 -16.963 6.249 1.00 70.12 97 PHE A C 1
ATOM 753 O O . PHE A 1 97 ? -0.160 -17.959 6.543 1.00 70.12 97 PHE A O 1
ATOM 760 N N . ASP A 1 98 ? 1.703 -16.718 6.772 1.00 66.12 98 ASP A N 1
ATOM 761 C CA . ASP A 1 98 ? 2.384 -17.615 7.716 1.00 66.12 98 ASP A CA 1
ATOM 762 C C . ASP A 1 98 ? 1.583 -17.843 9.013 1.00 66.12 98 ASP A C 1
ATOM 764 O O . ASP A 1 98 ? 1.807 -18.817 9.732 1.00 66.12 98 ASP A O 1
ATOM 768 N N . ARG A 1 99 ? 0.612 -16.969 9.314 1.00 66.62 99 ARG A N 1
ATOM 769 C CA . ARG A 1 99 ? -0.300 -17.094 10.462 1.00 66.62 99 ARG A CA 1
ATOM 770 C C . ARG A 1 99 ? -1.610 -17.809 10.118 1.00 66.62 99 ARG A C 1
ATOM 772 O O . ARG A 1 99 ? -2.420 -18.029 11.010 1.00 66.62 99 ARG A O 1
ATOM 779 N N . GLY A 1 100 ? -1.833 -18.176 8.853 1.00 61.12 100 GLY A N 1
ATOM 780 C CA . GLY A 1 100 ? -3.033 -18.880 8.382 1.00 61.12 100 GLY A CA 1
ATOM 781 C C . GLY A 1 100 ? -4.276 -17.996 8.243 1.00 61.12 100 GLY A C 1
ATOM 782 O O . GLY A 1 100 ? -5.394 -18.503 8.214 1.00 61.12 100 GLY A O 1
ATOM 783 N N . HIS A 1 101 ? -4.111 -16.671 8.195 1.00 62.22 101 HIS A N 1
ATOM 784 C CA . HIS A 1 101 ? -5.227 -15.716 8.229 1.00 62.22 101 HIS A CA 1
ATOM 785 C C . HIS A 1 101 ? -5.703 -15.270 6.837 1.00 62.22 101 HIS A C 1
ATOM 787 O O . HIS A 1 101 ? -6.615 -14.447 6.734 1.00 62.22 101 HIS A O 1
ATOM 793 N N . PHE A 1 102 ? -5.095 -15.782 5.763 1.00 62.28 102 PHE A N 1
ATOM 794 C CA . PHE A 1 102 ? -5.347 -15.304 4.409 1.00 62.28 102 PHE A CA 1
ATOM 795 C C . PHE A 1 102 ? -5.573 -16.463 3.430 1.00 62.28 102 PHE A C 1
ATOM 797 O O . PHE A 1 102 ? -4.641 -17.180 3.082 1.00 62.28 102 PHE A O 1
ATOM 804 N N . CYS A 1 103 ? -6.813 -16.615 2.961 1.00 59.62 103 CYS A N 1
ATOM 805 C CA . CYS A 1 103 ? -7.195 -17.562 1.911 1.00 59.62 103 CYS A CA 1
ATOM 806 C C . CYS A 1 103 ? -7.808 -16.790 0.737 1.00 59.62 103 CYS A C 1
ATOM 808 O O . CYS A 1 103 ? -8.650 -15.914 0.948 1.00 59.62 103 CYS A O 1
ATOM 810 N N . HIS A 1 104 ? -7.403 -17.107 -0.494 1.00 68.12 104 HIS A N 1
ATOM 811 C CA . HIS A 1 104 ? -7.951 -16.507 -1.710 1.00 68.12 104 HIS A CA 1
ATOM 812 C C . HIS A 1 104 ? -8.088 -17.561 -2.821 1.00 68.12 104 HIS A C 1
ATOM 814 O O . HIS A 1 104 ? -7.232 -18.429 -2.953 1.00 68.12 104 HIS A O 1
ATOM 820 N N . GLU A 1 105 ? -9.143 -17.468 -3.634 1.00 65.25 105 GLU A N 1
ATOM 821 C CA . GLU A 1 105 ? -9.449 -18.411 -4.732 1.00 65.25 105 GLU A CA 1
ATOM 822 C C . GLU A 1 105 ? -9.109 -17.840 -6.126 1.00 65.25 105 GLU A C 1
ATOM 824 O O . GLU A 1 105 ? -9.745 -18.149 -7.124 1.00 65.25 105 GLU A O 1
ATOM 829 N N . GLY A 1 106 ? -8.115 -16.955 -6.216 1.00 76.44 106 GLY A N 1
ATOM 830 C CA . GLY A 1 106 ? -7.728 -16.312 -7.478 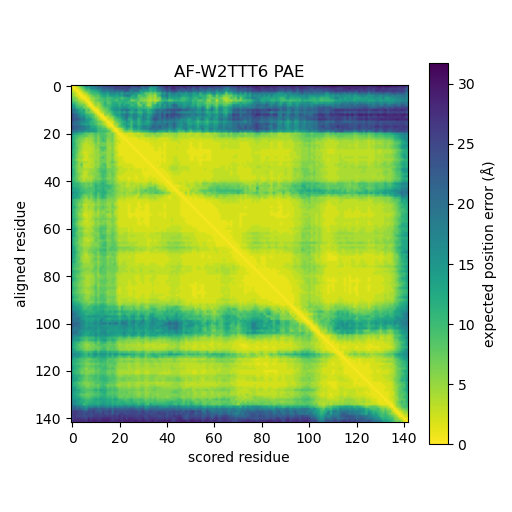1.00 76.44 106 GLY A CA 1
ATOM 831 C C . GLY A 1 106 ? -6.398 -15.571 -7.380 1.00 76.44 106 GLY A C 1
ATOM 832 O O . GLY A 1 106 ? -5.664 -15.783 -6.421 1.00 76.44 106 GLY A O 1
ATOM 833 N N . PRO A 1 107 ? -6.044 -14.680 -8.315 1.00 81.56 107 PRO A N 1
ATOM 834 C CA . PRO A 1 107 ? -4.798 -13.934 -8.207 1.00 81.56 107 PRO A CA 1
ATOM 835 C C . PRO A 1 107 ? -4.817 -12.995 -6.995 1.00 81.56 107 PRO A C 1
ATOM 837 O O . PRO A 1 107 ? -5.716 -12.168 -6.849 1.00 81.56 107 PRO A O 1
ATOM 840 N N . LEU A 1 108 ? -3.788 -13.092 -6.150 1.00 83.31 108 LEU A N 1
ATOM 841 C CA . LEU A 1 108 ? -3.611 -12.216 -4.988 1.00 83.31 108 LEU A CA 1
ATOM 842 C C . LEU A 1 108 ? -3.471 -10.746 -5.404 1.00 83.31 108 LEU A C 1
ATOM 844 O O . LEU A 1 108 ? -4.060 -9.851 -4.802 1.00 83.31 108 LEU A O 1
ATOM 848 N N . ILE A 1 109 ? -2.663 -10.514 -6.440 1.00 91.25 109 ILE A N 1
ATOM 849 C CA . ILE A 1 109 ? -2.329 -9.199 -6.976 1.00 91.25 109 ILE A CA 1
ATOM 850 C C . ILE A 1 109 ? -2.271 -9.292 -8.492 1.00 91.25 109 ILE A C 1
ATOM 852 O O . ILE A 1 109 ? -1.642 -10.196 -9.034 1.00 91.25 109 ILE A O 1
ATOM 856 N N . ALA A 1 110 ? -2.862 -8.301 -9.157 1.00 93.56 110 ALA A N 1
ATOM 857 C CA . ALA A 1 110 ? -2.724 -8.077 -10.587 1.00 93.56 110 ALA A CA 1
ATOM 858 C C . ALA A 1 110 ? -2.061 -6.722 -10.853 1.00 93.56 110 ALA A C 1
ATOM 860 O O . ALA A 1 110 ? -2.698 -5.667 -10.801 1.00 93.56 110 ALA A O 1
ATOM 861 N N . ARG A 1 111 ? -0.765 -6.735 -11.173 1.00 94.75 111 ARG A N 1
ATOM 862 C CA . ARG A 1 111 ? -0.033 -5.542 -11.596 1.00 94.75 111 ARG A CA 1
ATOM 863 C C . ARG A 1 111 ? -0.287 -5.286 -13.079 1.00 94.75 111 ARG A C 1
ATOM 865 O O . ARG A 1 111 ? 0.195 -5.997 -13.963 1.00 94.75 111 ARG A O 1
ATOM 872 N N . LEU A 1 112 ? -1.046 -4.228 -13.348 1.00 92.69 112 LEU A N 1
ATOM 873 C CA . LEU A 1 112 ? -1.359 -3.794 -14.707 1.00 92.69 112 LEU A CA 1
ATOM 874 C C . LEU A 1 112 ? -0.285 -2.847 -15.257 1.00 92.69 112 LEU A C 1
ATOM 876 O O . LEU A 1 112 ? 0.077 -1.865 -14.613 1.00 92.69 112 LEU A O 1
ATOM 880 N N . GLY A 1 113 ? 0.172 -3.120 -16.480 1.00 85.31 113 GLY A N 1
ATOM 881 C CA . GLY A 1 113 ? 1.209 -2.350 -17.172 1.00 85.31 113 GLY A CA 1
ATOM 882 C C . GLY A 1 113 ? 2.482 -3.168 -17.387 1.00 85.31 113 GLY A C 1
ATOM 883 O O . GLY A 1 113 ? 2.929 -3.888 -16.503 1.00 85.31 113 GLY A O 1
ATOM 884 N N . SER A 1 114 ? 3.071 -3.069 -18.579 1.00 80.06 114 SER A N 1
ATOM 885 C CA . SER A 1 114 ? 4.191 -3.926 -19.002 1.00 80.06 114 SER A CA 1
ATOM 886 C C . SER A 1 114 ? 5.566 -3.483 -18.495 1.00 80.06 114 SER A C 1
ATOM 888 O O . SER A 1 114 ? 6.537 -4.216 -18.640 1.00 80.06 114 SER A O 1
ATOM 890 N N . LYS A 1 115 ? 5.672 -2.282 -17.919 1.00 89.44 115 LYS A N 1
ATOM 891 C CA . LYS A 1 115 ? 6.947 -1.638 -17.563 1.00 89.44 115 LYS A CA 1
ATOM 892 C C . LYS A 1 115 ? 7.253 -1.719 -16.064 1.00 89.44 115 LYS A C 1
ATOM 894 O O . LYS A 1 115 ? 7.674 -0.725 -15.479 1.00 89.44 115 LYS A O 1
ATOM 899 N N . SER A 1 116 ? 6.978 -2.862 -15.438 1.00 94.00 116 SER A N 1
ATOM 900 C CA . SER A 1 116 ? 7.403 -3.091 -14.055 1.00 94.00 116 SER A CA 1
ATOM 901 C C . SER A 1 116 ? 8.909 -3.352 -14.009 1.00 94.00 116 SER A C 1
ATOM 903 O O . SER A 1 116 ? 9.453 -4.097 -14.831 1.00 94.00 116 SER A O 1
ATOM 905 N N . GLU A 1 117 ? 9.586 -2.741 -13.045 1.00 94.25 117 GLU A N 1
ATOM 906 C CA . GLU A 1 117 ? 11.011 -2.973 -12.780 1.00 94.25 117 GLU A CA 1
ATOM 907 C C . GLU A 1 117 ? 11.223 -3.899 -11.581 1.00 94.25 117 GLU A C 1
ATOM 909 O O . GLU A 1 117 ? 12.310 -4.448 -11.438 1.00 94.25 117 GLU A O 1
ATOM 914 N N . SER A 1 118 ? 10.175 -4.157 -10.796 1.00 95.75 118 SER A N 1
ATOM 915 C CA . SER A 1 118 ? 10.230 -5.055 -9.647 1.00 95.75 118 SER A CA 1
ATOM 916 C C . SER A 1 118 ? 10.528 -6.504 -10.031 1.00 95.75 118 SER A C 1
ATOM 918 O O . SER A 1 118 ? 9.756 -7.173 -10.724 1.00 95.75 118 SER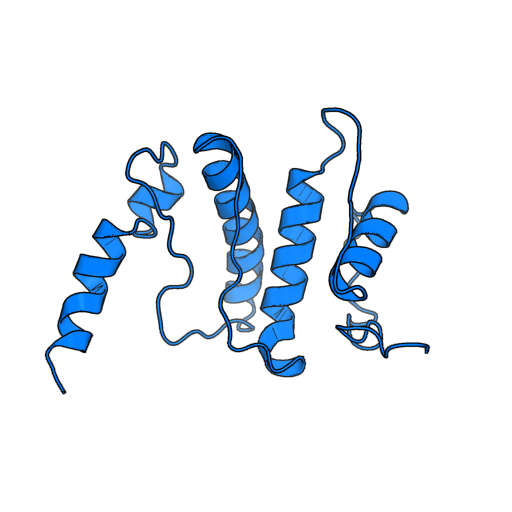 A O 1
ATOM 920 N N . ASP A 1 119 ? 11.629 -7.019 -9.495 1.00 95.00 119 ASP A N 1
ATOM 921 C CA . ASP A 1 119 ? 11.986 -8.430 -9.581 1.00 95.00 119 ASP A CA 1
ATOM 922 C C . ASP A 1 119 ? 11.021 -9.329 -8.811 1.00 95.00 119 ASP A C 1
ATOM 924 O O . ASP A 1 119 ? 10.756 -10.448 -9.248 1.00 95.00 119 ASP A O 1
ATOM 928 N N . ILE A 1 120 ? 10.501 -8.855 -7.676 1.00 92.88 120 ILE A N 1
ATOM 929 C CA . ILE A 1 120 ? 9.555 -9.612 -6.850 1.00 92.88 120 ILE A CA 1
ATOM 930 C C . ILE A 1 120 ? 8.244 -9.786 -7.617 1.00 92.88 120 ILE A C 1
ATOM 932 O O . ILE A 1 120 ? 7.705 -10.889 -7.654 1.00 92.88 120 ILE A O 1
ATOM 936 N N . LEU A 1 121 ? 7.765 -8.734 -8.292 1.00 93.12 121 LEU A N 1
ATOM 937 C CA . LEU A 1 121 ? 6.534 -8.818 -9.080 1.00 93.12 121 LEU A CA 1
ATOM 938 C C . LEU A 1 121 ? 6.674 -9.720 -10.305 1.00 93.12 121 LEU A C 1
ATOM 940 O O . LEU A 1 121 ? 5.766 -10.498 -10.589 1.00 93.12 121 LEU A O 1
ATOM 944 N N . LYS A 1 122 ? 7.821 -9.654 -10.990 1.00 92.69 122 LYS A N 1
ATOM 945 C CA . LYS A 1 122 ? 8.130 -10.526 -12.133 1.00 92.69 122 LYS A CA 1
ATOM 946 C C . LYS A 1 122 ? 8.245 -11.990 -11.719 1.00 92.69 122 LYS A C 1
ATOM 948 O O . LYS A 1 122 ? 7.638 -12.854 -12.337 1.00 92.69 122 LYS A O 1
ATOM 953 N N . ARG A 1 123 ? 9.025 -12.284 -10.674 1.00 91.06 123 ARG A N 1
ATOM 954 C CA . ARG A 1 123 ? 9.245 -13.666 -10.213 1.00 91.06 123 ARG A CA 1
ATOM 955 C C . ARG A 1 123 ? 8.013 -14.263 -9.542 1.00 91.06 123 ARG A C 1
ATOM 957 O O . ARG A 1 123 ? 7.805 -15.464 -9.644 1.00 91.06 123 ARG A O 1
ATOM 964 N N . GLY A 1 124 ? 7.211 -13.434 -8.877 1.00 88.50 124 GLY A N 1
ATOM 965 C CA . GLY A 1 124 ? 5.965 -13.843 -8.232 1.00 88.50 124 GLY A CA 1
ATOM 966 C C . GLY A 1 124 ? 4.798 -14.072 -9.195 1.00 88.50 124 GLY A C 1
ATOM 967 O O . GLY A 1 124 ? 3.731 -14.469 -8.742 1.00 88.50 124 GLY A O 1
ATOM 968 N N . GLY A 1 125 ? 4.969 -13.815 -10.498 1.00 90.56 125 GLY A N 1
ATOM 969 C CA . GLY A 1 125 ? 3.902 -13.988 -11.485 1.00 90.56 125 GLY A CA 1
ATOM 970 C C . GLY A 1 125 ? 2.730 -13.024 -11.285 1.00 90.56 125 GLY A C 1
ATOM 971 O O . GLY A 1 125 ? 1.588 -13.370 -11.574 1.00 90.56 125 GLY A O 1
ATOM 972 N N . PHE A 1 126 ? 2.987 -11.824 -10.753 1.00 92.56 126 PHE A N 1
ATOM 973 C CA . PHE A 1 126 ? 1.939 -10.845 -10.445 1.00 92.56 126 PHE A CA 1
ATOM 974 C C . PHE A 1 126 ? 1.626 -9.905 -11.616 1.00 92.56 126 PHE A C 1
ATOM 976 O O . PHE A 1 126 ? 0.747 -9.048 -11.491 1.0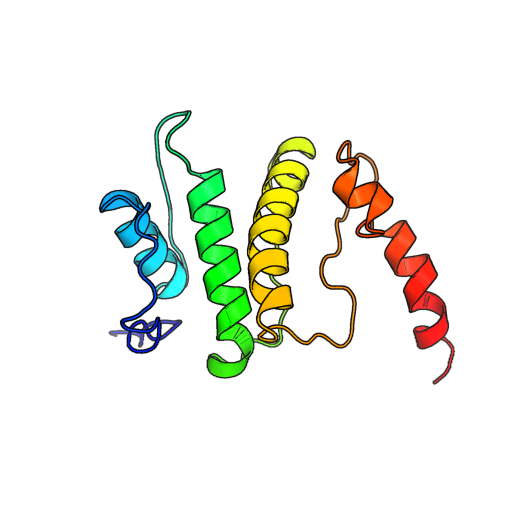0 92.56 126 PHE A O 1
ATOM 983 N N . LEU A 1 127 ? 2.331 -9.999 -12.750 1.00 93.06 127 LEU A N 1
ATOM 984 C CA . LEU A 1 127 ? 2.063 -9.133 -13.897 1.00 93.06 127 LEU A CA 1
ATOM 985 C C . LEU A 1 127 ? 0.862 -9.646 -14.689 1.00 93.06 127 LEU A C 1
ATOM 987 O O . LEU A 1 127 ? 0.610 -10.844 -14.770 1.00 93.06 127 LEU A O 1
ATOM 991 N N . LYS A 1 128 ? 0.148 -8.731 -15.357 1.00 91.19 128 LYS A N 1
ATOM 992 C CA . LYS A 1 128 ? -1.019 -9.072 -16.191 1.00 91.19 128 LYS A CA 1
ATOM 993 C C . LYS A 1 128 ? -0.779 -10.282 -17.106 1.00 91.19 128 LYS A C 1
ATOM 995 O O . LYS A 1 128 ? -1.652 -11.132 -17.206 1.00 91.19 128 LYS A O 1
ATOM 1000 N N . ASN A 1 129 ? 0.362 -10.340 -17.791 1.00 88.50 129 ASN A N 1
ATOM 1001 C CA . ASN A 1 129 ? 0.634 -11.414 -18.749 1.00 88.50 129 ASN A CA 1
ATOM 1002 C C . ASN A 1 129 ? 0.834 -12.766 -18.055 1.00 88.50 129 ASN A C 1
ATOM 1004 O O . ASN A 1 129 ? 0.367 -13.775 -18.572 1.00 88.50 129 ASN A O 1
ATOM 1008 N N . ASP A 1 130 ? 1.468 -12.773 -16.882 1.00 89.69 130 ASP A N 1
ATOM 1009 C CA . ASP A 1 130 ? 1.649 -13.983 -16.078 1.00 89.69 130 ASP A CA 1
ATOM 1010 C C . ASP A 1 130 ? 0.284 -14.521 -15.648 1.00 89.69 130 ASP A C 1
ATOM 1012 O O . ASP A 1 130 ? -0.032 -15.687 -15.869 1.00 89.69 130 ASP A O 1
ATOM 1016 N N . LEU A 1 131 ? -0.574 -13.634 -15.138 1.00 88.25 131 LEU A N 1
ATOM 1017 C CA . LEU A 1 131 ? -1.923 -13.989 -14.710 1.00 88.25 131 LEU A CA 1
ATOM 1018 C C . LEU A 1 131 ? -2.802 -14.475 -15.854 1.00 88.25 131 LEU A C 1
ATOM 1020 O O . LEU A 1 131 ? -3.523 -15.452 -15.691 1.00 88.25 131 LEU A O 1
ATOM 1024 N N . VAL A 1 132 ? -2.746 -13.815 -17.012 1.00 86.94 132 VAL A N 1
ATOM 1025 C CA . VAL A 1 132 ? -3.476 -14.289 -18.190 1.00 86.94 132 VAL A CA 1
ATOM 1026 C C . VAL A 1 132 ? -3.024 -15.704 -18.520 1.00 86.94 132 VAL A C 1
ATOM 1028 O O . VAL A 1 132 ? -3.876 -16.560 -18.678 1.00 86.94 132 VAL A O 1
ATOM 1031 N N . ASN A 1 133 ? -1.725 -15.996 -18.545 1.00 85.25 133 ASN A N 1
ATOM 1032 C CA . ASN A 1 133 ? -1.247 -17.348 -18.843 1.00 85.25 133 ASN A CA 1
ATOM 1033 C C . ASN A 1 133 ? -1.687 -18.388 -17.798 1.00 85.25 133 ASN A C 1
ATOM 1035 O O . ASN A 1 133 ? -2.018 -19.506 -18.172 1.00 85.25 133 ASN A O 1
ATOM 1039 N N . ILE A 1 134 ? -1.713 -18.025 -16.513 1.00 83.56 134 ILE A N 1
ATOM 1040 C CA . ILE A 1 134 ? -2.094 -18.936 -15.422 1.00 83.56 134 ILE A CA 1
ATOM 1041 C C . ILE A 1 134 ? -3.602 -19.222 -15.436 1.00 83.56 134 ILE A C 1
ATOM 1043 O O . ILE A 1 134 ? -4.003 -20.375 -15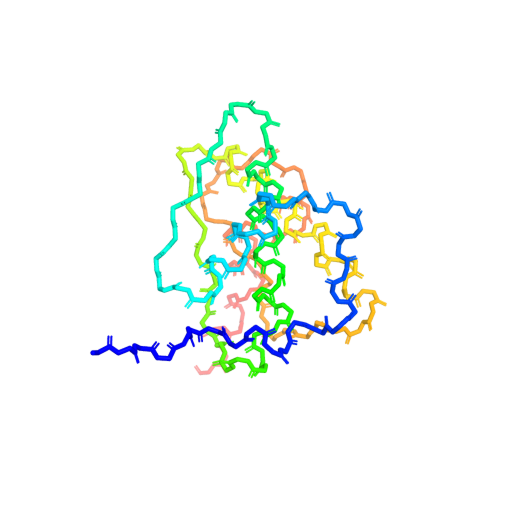.352 1.00 83.56 134 ILE A O 1
ATOM 1047 N N . TYR A 1 135 ? -4.428 -18.182 -15.574 1.00 80.31 135 TYR A N 1
ATOM 1048 C CA . TYR A 1 135 ? -5.878 -18.267 -15.367 1.00 80.31 135 TYR A CA 1
ATOM 1049 C C . TYR A 1 135 ? -6.696 -18.330 -16.669 1.00 80.31 135 TYR A C 1
ATOM 1051 O O . TYR A 1 135 ? -7.913 -18.463 -16.627 1.00 80.31 135 TYR A O 1
ATOM 1059 N N . SER A 1 136 ? -6.079 -18.238 -17.854 1.00 72.81 136 SER A N 1
ATOM 1060 C CA . SER A 1 136 ? -6.816 -18.346 -19.132 1.00 72.81 136 SER A CA 1
ATOM 1061 C C . SER A 1 136 ? -7.276 -19.765 -19.470 1.00 72.81 136 SER A C 1
ATOM 1063 O O . SER A 1 136 ? -8.160 -19.925 -20.317 1.00 72.81 136 SER A O 1
ATOM 1065 N N . HIS A 1 137 ? -6.734 -20.788 -18.805 1.00 61.56 137 HIS A N 1
ATOM 1066 C CA . HIS A 1 137 ? -7.249 -22.152 -18.922 1.00 61.56 137 HIS A CA 1
ATOM 1067 C C . HIS A 1 137 ? -8.579 -22.343 -18.188 1.00 61.56 137 HIS A C 1
ATOM 1069 O O . HIS A 1 137 ? -9.431 -23.050 -18.714 1.00 61.56 137 HIS A O 1
ATOM 1075 N N . ASP A 1 138 ? -8.803 -21.630 -17.082 1.00 57.97 138 ASP A N 1
ATOM 1076 C CA . ASP A 1 138 ? -10.048 -21.716 -16.308 1.00 57.97 138 ASP A CA 1
ATOM 1077 C C . ASP A 1 138 ? -11.230 -21.027 -17.017 1.00 57.97 138 ASP A C 1
ATOM 1079 O O . ASP A 1 138 ? -12.384 -21.373 -16.796 1.00 57.97 138 ASP A O 1
ATOM 1083 N N . ILE A 1 139 ? -10.951 -20.070 -17.914 1.00 55.38 139 ILE A N 1
ATOM 1084 C CA . ILE A 1 139 ? -11.973 -19.295 -18.646 1.00 55.38 139 ILE A CA 1
ATOM 1085 C C . ILE A 1 139 ? -12.560 -20.080 -19.837 1.00 55.38 139 ILE A C 1
ATOM 1087 O O . ILE A 1 139 ? -13.630 -19.736 -20.328 1.00 55.38 139 ILE A O 1
ATOM 1091 N N . ASN A 1 140 ? -11.878 -21.124 -20.323 1.00 49.78 140 ASN A N 1
ATOM 1092 C CA . ASN A 1 140 ? -12.303 -21.893 -21.505 1.00 49.78 140 ASN A CA 1
ATOM 1093 C C . ASN A 1 140 ? -12.933 -23.258 -21.167 1.00 49.78 140 ASN A C 1
ATOM 1095 O O . ASN A 1 140 ? -13.114 -24.078 -22.068 1.00 49.78 140 ASN A O 1
ATOM 1099 N N . THR A 1 141 ? -13.227 -23.524 -19.892 1.00 49.75 141 THR A N 1
ATOM 1100 C CA . THR A 1 141 ? -13.782 -24.805 -19.416 1.00 49.75 141 THR A CA 1
ATOM 1101 C C . THR A 1 141 ? -15.248 -24.764 -18.978 1.00 49.75 141 THR A C 1
ATOM 1103 O O . THR A 1 141 ? -15.741 -25.797 -18.531 1.00 49.75 141 THR A O 1
ATOM 1106 N N . ASP A 1 142 ? -15.952 -23.647 -19.186 1.00 42.28 142 ASP A N 1
ATOM 1107 C CA . ASP A 1 142 ? -17.412 -23.535 -19.010 1.00 42.28 142 ASP A CA 1
ATOM 1108 C C . ASP A 1 142 ? -18.151 -23.380 -20.351 1.00 42.28 142 ASP A C 1
ATOM 1110 O O . ASP A 1 142 ? -17.742 -22.521 -21.170 1.00 42.28 142 ASP A O 1
#

pLDDT: mean 81.49, std 15.18, range [39.44, 95.75]

Secondary structure (DSSP, 8-state):
--PPPSS-GGGS-TT---TT--HHHHHHHHHHHHSS-------TTSSHHHHHHHHHHHHHHHTTTTT--SPPP---SSHHHHHHHHHHHHHHHHHHHTTT----SS-S--B-SS----HHHHHTT-BHHHHHHHHTTGGG--

Mean predicted aligned error: 7.58 Å

Sequence (142 aa):
LQSSPLFKVDKLNEEYKPSTLDNSQRNALIKAITNEIAIIQGPPGTGKTFIGAEIASVILQNRSRWGITEPMLVIAFTNSAVDQFVEKVLEKMYSDFDRGHFCHEGPLIARLGSKSESDILKRGGFLKNDLVNIYSHDINTD